Protein AF-A0A7U7GBI8-F1 (afdb_monomer_lite)

Organism: NCBI:txid1400861

InterPro domains:
  IPR022749 N6 adenine-specific DNA methyltransferase, N-terminal domain [PF12161] (7-101)
  IPR029063 S-adenosyl-L-methionine-dependent methyltransferase superfamily [SSF53335] (4-104)
  IPR038333 Type I restriction enzyme EcoKI-like, methylase subunit, N-terminal domain superfamily [G3DSA:1.20.1260.30] (1-114)
  IPR052916 Type I Restriction Enzyme MTase Subunit [PTHR42998] (5-104)

Secondary structure (DSSP, 8-state):
--HHHHHHHHHHHHHHHHTTS-HHHHHHHHHHHHHHHHHHHHHHHHHHHHHHHTT-TTSTT--S-HHHHHHHTT-SHHHHTTTPPP--GGGSHHHHHHHTT--TTSSGGGSSSS--

Radius of gyration: 20.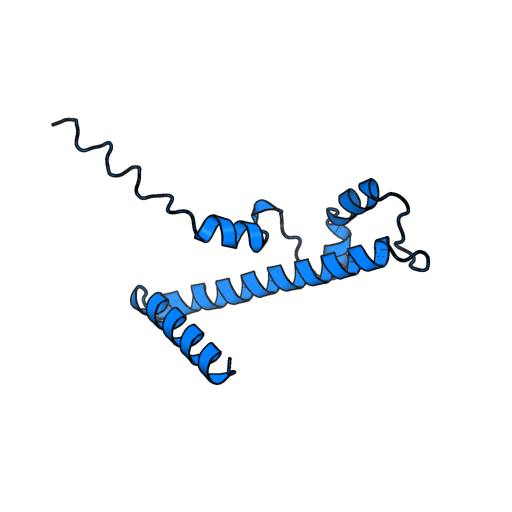99 Å; chains: 1; bounding box: 35×39×69 Å

Sequence (116 aa):
MNLNDYRKTLWATADKLRSNMDAAEYKHLALGLIFLKYISDAFQARRENLTRRFADEDDDYHIHDLAERAIELEERDYYLEANVFWVPESARWETIRNQAKQPTNRRWARSLTTLW

Foldseek 3Di:
DDPVVVVVVVVVVLVVVPVVDDPVVSVVVVVVVVVLVVLLVLLVVLLVVLLVQCCDPPHPNHDDDPVVSVVVSQDCVSQVVVVRDDADPCSHPVNVVVVVPDPPDPPPVPPPPPPD

Structure (mmCIF, N/CA/C/O backbone):
data_AF-A0A7U7GBI8-F1
#
_entry.id   AF-A0A7U7GBI8-F1
#
loop_
_atom_site.group_PDB
_atom_site.id
_atom_site.type_symbol
_atom_site.label_atom_id
_atom_site.label_alt_id
_atom_site.label_comp_id
_atom_site.label_asym_id
_atom_site.label_entity_id
_atom_site.label_seq_id
_atom_site.pdbx_PDB_ins_code
_atom_site.Cartn_x
_atom_site.Cartn_y
_atom_site.Cartn_z
_atom_site.occupancy
_atom_site.B_iso_or_equiv
_atom_site.auth_seq_id
_atom_site.auth_comp_id
_atom_site.auth_asym_id
_atom_site.auth_atom_id
_atom_site.pdbx_PDB_model_num
ATOM 1 N N . MET A 1 1 ? -7.468 -24.144 12.584 1.00 53.12 1 MET A N 1
ATOM 2 C CA . MET A 1 1 ? -7.878 -22.859 13.192 1.00 53.12 1 MET A CA 1
ATOM 3 C C . MET A 1 1 ? -9.203 -22.456 12.554 1.00 53.12 1 MET A C 1
ATOM 5 O O . MET A 1 1 ? -9.225 -22.327 11.337 1.00 53.12 1 MET A O 1
ATOM 9 N N . ASN A 1 2 ? -10.305 -22.365 13.307 1.00 74.94 2 ASN A N 1
ATOM 10 C CA . ASN A 1 2 ? -11.641 -22.111 12.742 1.00 74.94 2 ASN A CA 1
ATOM 11 C C . ASN A 1 2 ? -11.956 -20.604 12.672 1.00 74.94 2 ASN A C 1
ATOM 13 O O . ASN A 1 2 ? -11.487 -19.825 13.499 1.00 74.94 2 ASN A O 1
ATOM 17 N N . LEU A 1 3 ? -12.802 -20.183 11.724 1.00 76.56 3 LEU A N 1
ATOM 18 C CA . LEU A 1 3 ? -13.228 -18.779 11.546 1.00 76.56 3 LEU A CA 1
ATOM 19 C C . LEU A 1 3 ? -13.825 -18.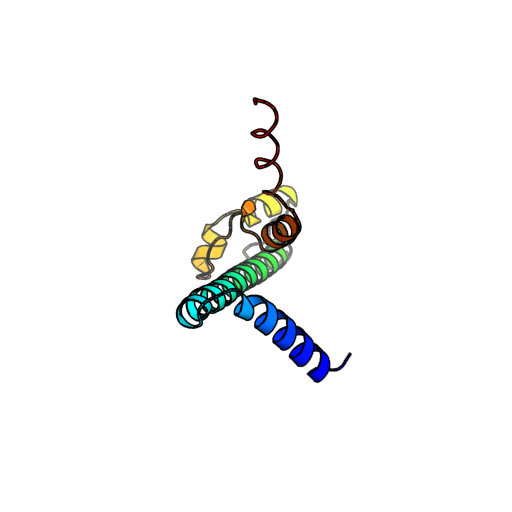165 12.828 1.00 76.56 3 LEU A C 1
ATOM 21 O O . LEU A 1 3 ? -13.639 -16.982 13.122 1.00 76.56 3 LEU A O 1
ATOM 25 N N . ASN A 1 4 ? -14.516 -18.991 13.617 1.00 76.94 4 ASN A N 1
ATOM 26 C CA . ASN A 1 4 ? -15.085 -18.591 14.901 1.00 76.94 4 ASN A CA 1
ATOM 27 C C . ASN A 1 4 ? -14.020 -18.224 15.942 1.00 76.94 4 ASN A C 1
ATOM 29 O O . ASN A 1 4 ? -14.257 -17.321 16.744 1.00 76.94 4 ASN A O 1
ATOM 33 N N . ASP A 1 5 ? -12.852 -18.863 15.909 1.00 75.56 5 ASP A N 1
ATOM 34 C CA . ASP A 1 5 ? -11.763 -18.566 16.840 1.00 75.56 5 ASP A CA 1
ATOM 35 C C . ASP A 1 5 ? -11.114 -17.221 16.489 1.00 75.56 5 ASP A C 1
ATOM 37 O O . ASP A 1 5 ? -10.933 -16.382 17.369 1.00 75.56 5 ASP A O 1
ATOM 41 N N . TYR A 1 6 ? -10.899 -16.943 15.195 1.00 74.12 6 TYR A N 1
ATOM 42 C CA . TYR A 1 6 ? -10.420 -15.635 14.726 1.00 74.12 6 TYR A CA 1
ATOM 43 C C . TYR A 1 6 ? -11.358 -14.493 15.123 1.00 74.12 6 TYR A C 1
ATOM 45 O O . TYR A 1 6 ? -10.901 -13.476 15.646 1.00 74.12 6 TYR A O 1
ATOM 53 N N . ARG A 1 7 ? -12.674 -14.662 14.932 1.00 68.56 7 ARG A N 1
ATOM 54 C CA . ARG A 1 7 ? -13.676 -13.670 15.356 1.00 68.56 7 ARG A CA 1
ATOM 55 C C . ARG A 1 7 ? -13.612 -13.403 16.856 1.00 68.56 7 ARG A C 1
ATOM 57 O O . ARG A 1 7 ? -13.621 -12.242 17.252 1.00 68.56 7 ARG A O 1
ATOM 64 N N . LYS A 1 8 ? -13.525 -14.450 17.683 1.00 81.31 8 LYS A N 1
ATOM 65 C CA . LYS A 1 8 ? -13.439 -14.305 19.144 1.00 81.31 8 LYS A CA 1
ATOM 66 C C . LYS A 1 8 ? -12.167 -13.577 19.569 1.00 81.31 8 LYS A C 1
ATOM 68 O O . LYS A 1 8 ? -12.248 -12.674 20.395 1.00 81.31 8 LYS A O 1
ATOM 73 N N . THR A 1 9 ? -11.014 -13.920 18.995 1.00 76.81 9 THR A N 1
ATOM 74 C CA . THR A 1 9 ? -9.745 -13.247 19.307 1.00 76.81 9 THR A CA 1
ATOM 75 C C . THR A 1 9 ? -9.761 -11.782 18.875 1.00 76.81 9 THR A C 1
ATOM 77 O O . THR A 1 9 ? -9.379 -10.919 19.660 1.00 76.81 9 THR A O 1
ATOM 80 N N . LEU A 1 10 ? -10.246 -11.480 17.665 1.00 73.81 10 LEU A N 1
ATOM 81 C CA . LEU A 1 10 ? -10.368 -10.103 17.178 1.00 73.81 10 LEU A CA 1
ATOM 82 C C . LEU A 1 10 ? -11.322 -9.281 18.051 1.00 73.81 10 LEU A C 1
ATOM 84 O O . LEU A 1 10 ? -10.984 -8.160 18.426 1.00 73.81 10 LEU A O 1
ATOM 88 N N . TRP A 1 11 ? -12.465 -9.857 18.432 1.00 76.12 11 TRP A N 1
ATOM 89 C CA . TRP A 1 11 ? -13.433 -9.208 19.315 1.00 76.12 11 TRP A CA 1
ATOM 90 C C . TRP A 1 11 ? -12.849 -8.941 20.705 1.00 76.12 11 TRP A C 1
ATOM 92 O O . TRP A 1 11 ? -12.952 -7.829 21.208 1.00 76.12 11 TRP A O 1
ATOM 102 N N . ALA A 1 12 ? -12.175 -9.925 21.307 1.00 78.56 12 ALA A N 1
ATOM 103 C CA . ALA A 1 12 ? -11.559 -9.780 22.625 1.00 78.56 12 ALA A CA 1
ATOM 104 C C . ALA A 1 12 ? -10.419 -8.746 22.637 1.00 78.56 12 ALA A C 1
ATOM 106 O O . ALA A 1 12 ? -10.266 -8.001 23.605 1.00 78.56 12 ALA A O 1
ATOM 107 N N . THR A 1 13 ? -9.615 -8.675 21.572 1.00 73.06 13 THR A N 1
ATOM 108 C CA . THR A 1 13 ? -8.572 -7.648 21.439 1.00 73.06 13 THR A CA 1
ATOM 109 C C . THR A 1 13 ? -9.182 -6.260 21.227 1.00 73.06 13 THR A C 1
ATOM 111 O O . THR A 1 13 ? -8.724 -5.301 21.845 1.00 73.06 13 THR A O 1
ATOM 114 N N . ALA A 1 14 ? -10.236 -6.143 20.413 1.00 69.88 14 ALA A N 1
ATOM 115 C CA . ALA A 1 14 ? -10.952 -4.884 20.206 1.00 69.88 14 ALA A CA 1
ATOM 116 C C . ALA A 1 14 ? -11.621 -4.374 21.495 1.00 69.88 14 ALA A C 1
ATOM 118 O O . ALA A 1 14 ? -11.536 -3.184 21.791 1.00 69.88 14 ALA A O 1
ATOM 119 N N . ASP A 1 15 ? -12.217 -5.268 22.288 1.00 70.06 15 ASP A N 1
ATOM 120 C CA . ASP A 1 15 ? -12.860 -4.932 23.564 1.00 70.06 15 ASP A CA 1
ATOM 121 C C . ASP A 1 15 ? -11.842 -4.439 24.609 1.00 70.06 15 ASP A C 1
ATOM 123 O O . ASP A 1 15 ? -12.058 -3.427 25.276 1.00 70.06 15 ASP A O 1
ATOM 127 N N . LYS A 1 16 ? -10.653 -5.060 24.664 1.00 70.50 16 LYS A N 1
ATOM 128 C CA . LYS A 1 16 ? -9.533 -4.581 25.496 1.00 70.50 16 LY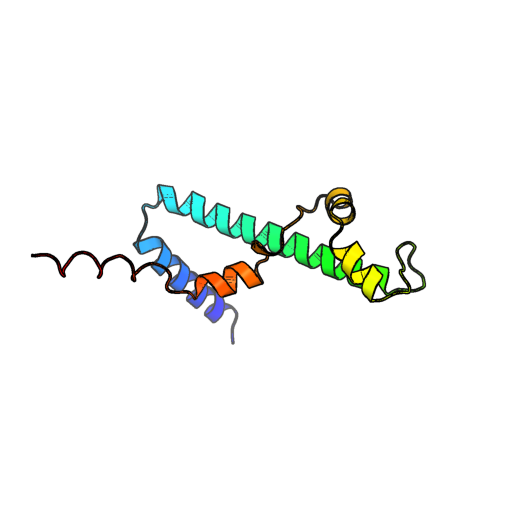S A CA 1
ATOM 129 C C . LYS A 1 16 ? -9.048 -3.183 25.109 1.00 70.50 16 LYS A C 1
ATOM 131 O O . LYS A 1 16 ? -8.702 -2.404 25.991 1.00 70.50 16 LYS A O 1
ATOM 136 N N . LEU A 1 17 ? -9.015 -2.860 23.815 1.00 63.59 17 LEU A N 1
ATOM 137 C CA . LEU A 1 17 ? -8.654 -1.518 23.341 1.00 63.59 17 LEU A CA 1
ATOM 138 C C . LEU A 1 17 ? -9.752 -0.493 23.660 1.00 63.59 17 LEU A C 1
ATOM 140 O O . LEU A 1 17 ? -9.445 0.643 24.014 1.00 63.59 17 LEU A O 1
ATOM 144 N N . ARG A 1 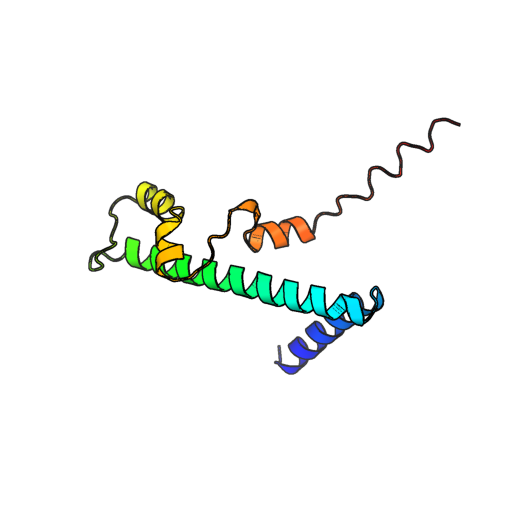18 ? -11.024 -0.905 23.589 1.00 63.06 18 ARG A N 1
ATOM 145 C CA . ARG A 1 18 ? -12.189 -0.067 23.902 1.00 63.06 18 ARG A CA 1
ATOM 146 C C . ARG A 1 18 ? -12.271 0.303 25.381 1.00 63.06 18 ARG A C 1
ATOM 148 O O . ARG A 1 18 ? -12.652 1.422 25.692 1.00 63.06 18 ARG A O 1
ATOM 155 N N . SER A 1 19 ? -11.902 -0.602 26.289 1.00 62.19 19 SER A N 1
ATOM 156 C CA . SER A 1 19 ? -12.028 -0.380 27.739 1.00 62.19 19 SER A CA 1
ATOM 157 C C . SER A 1 19 ? -11.227 0.819 28.277 1.00 62.19 19 SER A C 1
ATOM 159 O O . SER A 1 19 ? -11.488 1.241 29.400 1.00 62.19 19 SER A O 1
ATOM 161 N N . ASN A 1 20 ? -10.277 1.364 27.510 1.00 58.78 20 ASN A N 1
ATOM 162 C CA . ASN A 1 20 ? -9.493 2.546 27.888 1.00 58.78 20 ASN A CA 1
ATOM 163 C C . ASN A 1 20 ? -9.999 3.863 27.261 1.00 58.78 20 ASN A C 1
ATOM 165 O O . ASN A 1 20 ? -9.345 4.886 27.444 1.00 58.78 20 ASN A O 1
ATOM 169 N N . MET A 1 21 ? -11.115 3.865 26.518 1.00 62.25 21 MET A N 1
ATOM 170 C CA . MET A 1 21 ? -11.601 5.044 25.788 1.00 62.25 21 MET A CA 1
ATOM 171 C C . MET A 1 21 ? -13.116 5.220 25.853 1.00 62.25 21 MET A C 1
ATOM 173 O O . MET A 1 21 ? -13.873 4.248 25.859 1.00 62.25 21 MET A O 1
ATOM 177 N N . ASP A 1 22 ? -13.562 6.478 25.828 1.00 69.81 22 ASP A N 1
ATOM 178 C CA . ASP A 1 22 ? -14.982 6.792 25.705 1.00 69.81 22 ASP A CA 1
ATOM 179 C C . ASP A 1 22 ? -15.536 6.307 24.351 1.00 69.81 22 ASP A C 1
ATOM 181 O O . ASP A 1 22 ? -14.870 6.349 23.308 1.00 69.81 22 ASP A O 1
ATOM 185 N N . ALA A 1 23 ? -16.781 5.828 24.348 1.00 64.19 23 ALA A N 1
ATOM 186 C CA . ALA A 1 23 ? -17.411 5.238 23.168 1.00 64.19 23 ALA A CA 1
ATOM 187 C C . ALA A 1 23 ? -17.512 6.235 21.997 1.00 64.19 23 ALA A C 1
ATOM 189 O O . ALA A 1 23 ? -17.472 5.824 20.832 1.00 64.19 23 ALA A O 1
ATOM 190 N N . ALA A 1 24 ? -17.602 7.536 22.297 1.00 67.94 24 ALA A N 1
ATOM 191 C CA . ALA A 1 24 ? -17.627 8.602 21.303 1.00 67.94 24 ALA A CA 1
ATOM 192 C C . ALA A 1 24 ? -16.277 8.796 20.587 1.00 67.94 24 ALA A C 1
ATOM 194 O O . ALA A 1 24 ? -16.271 9.176 19.416 1.00 67.94 24 ALA A O 1
ATOM 195 N N . GLU A 1 25 ? -15.152 8.483 21.233 1.00 68.75 25 GLU A N 1
ATOM 196 C CA . GLU A 1 25 ? -13.810 8.577 20.643 1.00 68.75 25 GLU A CA 1
ATOM 197 C C . GLU A 1 25 ? -13.417 7.295 19.892 1.00 68.75 25 GLU A C 1
ATOM 199 O O . GLU A 1 25 ? -12.724 7.344 18.871 1.00 68.75 25 GLU A O 1
ATOM 204 N N . TYR A 1 26 ? -13.926 6.137 20.332 1.00 70.56 26 TYR A N 1
ATOM 205 C CA . TYR A 1 26 ? -13.635 4.837 19.718 1.00 70.56 26 TYR A CA 1
ATOM 206 C C . TYR A 1 26 ? -14.019 4.774 18.232 1.00 70.56 26 TYR A C 1
ATOM 208 O O . TYR A 1 26 ? -13.283 4.195 17.432 1.00 70.56 26 TYR A O 1
ATOM 216 N N . LYS A 1 27 ? -15.131 5.409 17.829 1.00 75.75 27 LYS A N 1
ATOM 217 C CA . LYS A 1 27 ? -15.570 5.424 16.420 1.00 75.75 27 LYS A CA 1
ATOM 218 C C . LYS A 1 27 ? -14.545 6.087 15.495 1.00 75.75 27 LYS A C 1
ATOM 220 O O . LYS A 1 27 ? -14.355 5.622 14.376 1.00 75.75 27 LYS A O 1
ATOM 225 N N . HIS A 1 28 ? -13.871 7.140 15.961 1.00 78.12 28 HIS A N 1
ATOM 226 C CA . HIS A 1 28 ? -12.893 7.877 15.164 1.00 78.12 28 HIS A CA 1
ATOM 227 C C . HIS A 1 28 ? -11.608 7.069 14.993 1.00 78.12 28 HIS A C 1
ATOM 229 O O . HIS A 1 28 ? -11.085 6.990 13.883 1.00 78.12 28 HIS A O 1
ATOM 235 N N . LEU A 1 29 ? -11.150 6.392 16.050 1.00 78.31 29 LEU A N 1
ATOM 236 C CA . LEU A 1 29 ? -10.007 5.484 15.950 1.00 78.31 29 LEU A CA 1
ATOM 237 C C . LEU A 1 29 ? -10.311 4.245 15.114 1.00 78.31 29 LEU A C 1
ATOM 239 O O . LEU A 1 29 ? -9.507 3.882 14.264 1.00 78.31 29 LEU A O 1
ATOM 243 N N . ALA A 1 30 ? -11.456 3.596 15.329 1.00 79.31 30 ALA A N 1
ATOM 244 C CA . ALA A 1 30 ? -11.830 2.406 14.574 1.00 79.31 30 ALA A CA 1
ATOM 245 C C . ALA A 1 30 ? -11.961 2.723 13.077 1.00 79.31 30 ALA A C 1
ATOM 247 O O . ALA A 1 30 ? -11.386 2.017 12.249 1.00 79.31 30 ALA A O 1
ATOM 248 N N . LEU A 1 31 ? -12.644 3.821 12.732 1.00 82.62 31 LEU A N 1
ATOM 249 C CA . LEU A 1 31 ? -12.756 4.279 11.348 1.00 82.62 31 LEU A CA 1
ATOM 250 C C . LEU A 1 31 ? -11.388 4.670 10.773 1.00 82.62 31 LEU A C 1
ATOM 252 O O . LEU A 1 31 ? -11.075 4.285 9.651 1.00 82.62 31 LEU A O 1
ATOM 256 N N . GLY A 1 32 ? -10.553 5.364 11.552 1.00 83.88 32 GLY A N 1
ATOM 257 C CA . GLY A 1 32 ? -9.194 5.729 11.154 1.00 83.88 32 GLY A CA 1
ATOM 258 C C . GLY A 1 32 ? -8.303 4.515 10.881 1.00 83.88 32 GLY A C 1
ATOM 259 O O . GLY A 1 32 ? -7.586 4.494 9.886 1.00 83.88 32 GLY A O 1
ATOM 260 N N . LEU A 1 33 ? -8.385 3.469 11.707 1.00 83.31 33 LEU A N 1
ATOM 261 C CA . LEU A 1 33 ? -7.624 2.230 11.522 1.00 83.31 33 LEU A CA 1
ATOM 262 C C . LEU A 1 33 ? -8.104 1.426 10.310 1.00 83.31 33 LEU A C 1
ATOM 264 O O . LEU A 1 33 ? -7.275 0.901 9.569 1.00 83.31 33 LEU A O 1
ATOM 268 N N . ILE A 1 34 ? -9.419 1.345 10.081 1.00 85.31 34 ILE A N 1
ATOM 269 C CA . ILE A 1 34 ? -9.978 0.701 8.881 1.00 85.31 34 ILE A CA 1
ATOM 270 C C . ILE A 1 34 ? -9.533 1.457 7.629 1.00 85.31 34 ILE A C 1
ATOM 272 O O . ILE A 1 34 ? -9.072 0.841 6.672 1.00 85.31 34 ILE A O 1
ATOM 276 N N . PHE A 1 35 ? -9.620 2.786 7.654 1.00 87.38 35 PHE A N 1
ATOM 277 C CA . PHE A 1 35 ? -9.185 3.639 6.555 1.00 87.38 35 PHE A CA 1
ATOM 278 C C . PHE A 1 35 ? -7.684 3.492 6.269 1.00 87.38 35 PHE A C 1
ATOM 280 O O . PHE A 1 35 ? -7.288 3.297 5.122 1.00 87.38 35 PHE A O 1
ATOM 287 N N . LEU A 1 36 ? -6.846 3.495 7.310 1.00 84.88 36 LEU A N 1
ATOM 288 C CA . LEU A 1 36 ? -5.404 3.289 7.181 1.00 84.88 36 LEU A CA 1
ATOM 289 C C . LEU A 1 36 ? -5.069 1.907 6.605 1.00 84.88 36 LEU A C 1
ATOM 291 O O . LEU A 1 36 ? -4.195 1.792 5.742 1.00 84.88 36 LEU A O 1
ATOM 295 N N . LYS A 1 37 ? -5.770 0.859 7.057 1.00 86.38 37 LYS A N 1
ATOM 296 C CA . LYS A 1 37 ? -5.612 -0.493 6.510 1.00 86.38 37 LYS A CA 1
ATOM 297 C C . LYS A 1 37 ? -6.013 -0.536 5.039 1.00 86.38 37 LYS A C 1
ATOM 299 O O . LYS A 1 37 ? -5.270 -1.093 4.242 1.00 86.38 37 LYS A O 1
ATOM 304 N N . TYR A 1 38 ? -7.131 0.091 4.684 1.00 90.19 38 TYR A N 1
ATOM 305 C CA . TYR A 1 38 ? -7.603 0.166 3.305 1.00 90.19 38 TYR A CA 1
ATOM 306 C C . TYR A 1 38 ? -6.585 0.846 2.382 1.00 90.19 38 TYR A C 1
ATOM 308 O O . TYR A 1 38 ? -6.237 0.281 1.349 1.00 90.19 38 TYR A O 1
ATOM 316 N N . ILE A 1 39 ? -6.055 2.013 2.771 1.00 90.38 39 ILE A N 1
ATOM 317 C CA . ILE A 1 39 ? -5.013 2.704 1.993 1.00 90.38 39 ILE A CA 1
ATOM 318 C C . ILE A 1 39 ? -3.777 1.817 1.833 1.00 90.38 39 ILE A C 1
ATOM 320 O O . ILE A 1 39 ? -3.240 1.702 0.734 1.00 90.38 39 ILE A O 1
ATOM 324 N N . SER A 1 40 ? -3.343 1.174 2.920 1.00 88.94 40 SER A N 1
ATOM 325 C CA . SER A 1 40 ? -2.171 0.296 2.895 1.00 88.94 40 SER A CA 1
ATOM 326 C C . SER A 1 40 ? -2.360 -0.882 1.935 1.00 88.94 40 SER A C 1
ATOM 328 O O . SER A 1 40 ? -1.448 -1.208 1.181 1.00 88.94 40 SER A O 1
ATOM 330 N N . ASP A 1 41 ? -3.548 -1.486 1.932 1.00 91.12 41 ASP A N 1
ATOM 331 C CA . ASP A 1 41 ? -3.871 -2.629 1.075 1.00 91.12 41 ASP A CA 1
ATOM 332 C C . ASP A 1 41 ? -3.987 -2.232 -0.393 1.00 91.12 41 ASP A C 1
ATOM 334 O O . ASP A 1 41 ? -3.442 -2.916 -1.255 1.00 91.12 41 ASP A O 1
ATOM 338 N N . ALA A 1 42 ? -4.657 -1.113 -0.681 1.00 94.81 42 ALA A N 1
ATOM 339 C CA . ALA A 1 42 ? -4.775 -0.590 -2.038 1.00 94.81 42 ALA A CA 1
ATOM 340 C C . ALA A 1 42 ? -3.396 -0.251 -2.624 1.00 94.81 42 ALA A C 1
ATOM 342 O O . ALA A 1 42 ? -3.100 -0.607 -3.765 1.00 94.81 42 ALA A O 1
ATOM 343 N N . PHE A 1 43 ? -2.529 0.377 -1.822 1.00 94.25 43 PHE A N 1
ATOM 344 C CA . PHE A 1 43 ? -1.149 0.664 -2.201 1.00 94.25 43 PHE A CA 1
ATOM 345 C C . PHE A 1 43 ? -0.354 -0.614 -2.489 1.00 94.25 43 PHE A C 1
ATOM 347 O O . PHE A 1 43 ? 0.279 -0.719 -3.539 1.00 94.25 43 PHE A O 1
ATOM 354 N N . GLN A 1 44 ? -0.415 -1.604 -1.593 1.00 93.38 44 GLN A N 1
ATOM 355 C CA . GLN A 1 44 ? 0.299 -2.867 -1.768 1.00 93.38 44 GLN A CA 1
ATOM 356 C C . GLN A 1 44 ? -0.178 -3.622 -3.016 1.00 93.38 44 GLN A C 1
ATOM 358 O O . GLN A 1 44 ? 0.649 -4.039 -3.823 1.00 93.38 44 GLN A O 1
ATOM 363 N N . ALA A 1 45 ? -1.493 -3.733 -3.218 1.00 95.31 45 ALA A N 1
ATOM 364 C CA . ALA A 1 45 ? -2.065 -4.390 -4.390 1.00 95.31 45 ALA A CA 1
ATOM 365 C C . ALA A 1 45 ? -1.637 -3.704 -5.697 1.00 95.31 45 ALA A C 1
ATOM 367 O O . ALA A 1 45 ? -1.310 -4.373 -6.680 1.00 95.31 45 ALA A O 1
ATOM 368 N N . ARG A 1 46 ? -1.584 -2.364 -5.712 1.00 96.06 46 ARG A N 1
ATOM 369 C CA . ARG A 1 46 ? -1.087 -1.614 -6.871 1.00 96.06 46 ARG A CA 1
ATOM 370 C C . ARG A 1 46 ? 0.402 -1.847 -7.106 1.00 96.06 46 ARG A C 1
ATOM 372 O O . ARG A 1 46 ? 0.792 -2.074 -8.247 1.00 96.06 46 ARG A O 1
ATOM 379 N N . ARG A 1 47 ? 1.220 -1.850 -6.052 1.00 94.69 47 ARG A N 1
ATOM 380 C CA . ARG A 1 47 ? 2.664 -2.113 -6.147 1.00 94.69 47 ARG A CA 1
ATOM 381 C C . ARG A 1 47 ? 2.956 -3.520 -6.673 1.00 94.69 47 ARG A C 1
ATOM 383 O O . ARG A 1 47 ? 3.817 -3.681 -7.531 1.00 94.69 47 ARG A O 1
ATOM 390 N N . GLU A 1 48 ? 2.225 -4.530 -6.203 1.00 95.69 48 GLU A N 1
ATOM 391 C CA . GLU A 1 48 ? 2.309 -5.910 -6.706 1.00 95.69 48 GLU A CA 1
ATOM 392 C C . GLU A 1 48 ? 1.906 -6.001 -8.184 1.00 95.69 48 GLU A C 1
ATOM 394 O O . GLU A 1 48 ? 2.590 -6.651 -8.976 1.00 95.69 48 GLU A O 1
ATOM 399 N N . ASN A 1 49 ? 0.839 -5.299 -8.580 1.00 96.38 49 ASN A N 1
ATOM 400 C CA . ASN A 1 49 ? 0.429 -5.208 -9.978 1.00 96.38 49 ASN A CA 1
ATOM 401 C C . ASN A 1 49 ? 1.525 -4.582 -10.853 1.00 96.38 49 ASN A C 1
ATOM 403 O O . ASN A 1 49 ? 1.902 -5.195 -11.846 1.00 96.38 49 ASN A O 1
ATOM 407 N N . LEU A 1 50 ? 2.071 -3.425 -10.467 1.00 95.81 50 LEU A N 1
ATOM 408 C CA . LEU A 1 50 ? 3.160 -2.761 -11.195 1.00 95.81 50 LEU A CA 1
ATOM 409 C C . LEU A 1 50 ? 4.404 -3.647 -11.278 1.00 95.81 50 LEU A C 1
ATOM 411 O O . LEU A 1 50 ? 4.975 -3.795 -12.348 1.00 95.81 50 LEU A O 1
ATOM 415 N N . THR A 1 51 ? 4.760 -4.326 -10.185 1.00 95.31 51 THR A N 1
ATOM 416 C CA . THR A 1 51 ? 5.901 -5.255 -10.152 1.00 95.31 51 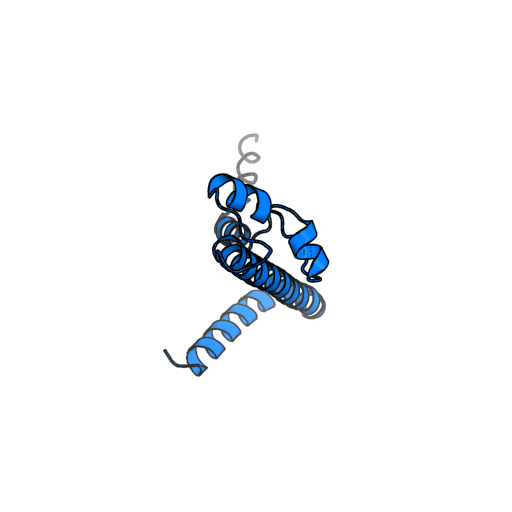THR A CA 1
ATOM 417 C C . THR A 1 51 ? 5.734 -6.377 -11.176 1.00 95.31 51 THR A C 1
ATOM 419 O O . THR A 1 51 ? 6.698 -6.748 -11.842 1.00 95.31 51 THR A O 1
ATOM 422 N N . ARG A 1 52 ? 4.513 -6.913 -11.319 1.00 95.81 52 ARG A N 1
ATOM 423 C CA . ARG A 1 52 ? 4.205 -7.925 -12.335 1.00 95.81 52 ARG A CA 1
ATOM 424 C C . ARG A 1 52 ? 4.318 -7.348 -13.746 1.00 95.81 52 ARG A C 1
ATOM 426 O O . ARG A 1 52 ? 4.948 -7.979 -14.578 1.00 95.81 52 ARG A O 1
ATOM 433 N N . ARG A 1 53 ? 3.726 -6.177 -13.999 1.00 95.50 53 ARG A N 1
ATOM 434 C CA . ARG A 1 53 ? 3.711 -5.536 -15.326 1.00 95.50 53 ARG A CA 1
ATOM 435 C C . ARG A 1 53 ? 5.108 -5.143 -15.797 1.00 95.50 53 ARG A C 1
ATOM 437 O O . ARG A 1 53 ? 5.476 -5.443 -16.917 1.00 95.50 53 ARG A O 1
ATOM 444 N N . PHE A 1 54 ? 5.919 -4.572 -14.912 1.00 95.88 54 PHE A N 1
ATOM 445 C CA . PHE A 1 54 ? 7.301 -4.197 -15.217 1.00 95.88 54 PHE A CA 1
ATOM 446 C C . PHE A 1 54 ? 8.210 -5.394 -15.526 1.00 95.88 54 PHE A C 1
ATOM 448 O O . PHE A 1 54 ? 9.300 -5.212 -16.062 1.00 95.88 54 PHE A O 1
ATOM 455 N N . ALA A 1 55 ? 7.808 -6.604 -15.126 1.00 94.06 55 ALA A N 1
ATOM 456 C CA . ALA A 1 55 ? 8.551 -7.836 -15.356 1.00 94.06 55 ALA A CA 1
ATOM 457 C C . ALA A 1 55 ? 8.047 -8.657 -16.551 1.00 94.06 55 ALA A C 1
ATOM 459 O O . ALA A 1 55 ? 8.677 -9.662 -16.879 1.00 94.06 55 ALA A O 1
ATOM 460 N N . ASP A 1 56 ? 6.918 -8.268 -17.137 1.00 94.88 56 ASP A N 1
ATOM 461 C CA . ASP A 1 56 ? 6.223 -8.985 -18.198 1.00 94.88 56 ASP A CA 1
ATOM 462 C C . ASP A 1 56 ? 6.656 -8.409 -19.549 1.00 94.88 56 ASP A C 1
ATOM 464 O O . ASP A 1 56 ? 6.282 -7.288 -19.869 1.00 94.88 56 ASP A O 1
ATOM 468 N N . GLU A 1 57 ? 7.456 -9.153 -20.324 1.00 93.88 57 GLU A N 1
ATOM 469 C CA . GLU A 1 57 ? 8.049 -8.674 -21.589 1.00 93.88 57 GLU A CA 1
ATOM 470 C C . GLU A 1 57 ? 7.006 -8.267 -22.643 1.00 93.88 57 GLU A C 1
ATOM 472 O O . GLU A 1 57 ? 7.326 -7.507 -23.556 1.00 93.88 57 GLU A O 1
ATOM 477 N N . ASP A 1 58 ? 5.768 -8.747 -22.495 1.00 94.50 58 ASP A N 1
ATOM 478 C CA . ASP A 1 58 ? 4.649 -8.469 -23.392 1.00 94.50 58 ASP A CA 1
ATOM 479 C C . ASP A 1 58 ? 3.758 -7.292 -22.916 1.00 94.50 58 ASP A C 1
ATOM 481 O O . ASP A 1 58 ? 2.793 -6.945 -23.600 1.00 94.50 58 ASP A O 1
ATOM 485 N N . ASP A 1 59 ? 4.028 -6.680 -21.751 1.00 95.38 59 ASP A N 1
ATOM 486 C CA . ASP A 1 59 ? 3.270 -5.526 -21.231 1.00 95.38 59 ASP A CA 1
ATOM 487 C C . ASP A 1 59 ? 3.909 -4.196 -21.669 1.00 95.38 59 ASP A C 1
ATOM 489 O O . ASP A 1 59 ? 5.128 -4.032 -21.665 1.00 95.38 59 ASP A O 1
ATOM 493 N N . ASP A 1 60 ? 3.079 -3.197 -21.979 1.00 92.56 60 ASP A N 1
ATOM 494 C CA . ASP A 1 60 ? 3.525 -1.856 -22.390 1.00 92.56 60 ASP A CA 1
ATOM 495 C C . ASP A 1 60 ? 4.424 -1.160 -21.352 1.00 92.56 60 ASP A C 1
ATOM 497 O O . ASP A 1 60 ? 5.186 -0.257 -21.694 1.00 92.56 60 ASP A O 1
ATOM 501 N N . TYR A 1 61 ? 4.326 -1.556 -20.079 1.00 90.75 61 TYR A N 1
ATOM 502 C CA . TYR A 1 61 ? 5.131 -1.008 -18.987 1.00 90.75 61 TYR A CA 1
ATOM 503 C C . TYR A 1 61 ? 6.378 -1.851 -18.673 1.00 90.75 61 TYR A C 1
ATOM 505 O O . TYR A 1 61 ? 6.990 -1.655 -17.623 1.00 90.75 61 TYR A O 1
ATOM 513 N N . HIS A 1 62 ? 6.751 -2.813 -19.521 1.00 94.44 62 HIS A N 1
ATOM 514 C CA . HIS A 1 62 ? 7.934 -3.643 -19.299 1.00 94.44 62 HIS A CA 1
ATOM 515 C C . HIS A 1 62 ? 9.213 -2.812 -19.167 1.00 94.44 62 HIS A C 1
ATOM 517 O O . HIS A 1 62 ? 9.498 -1.936 -19.983 1.00 94.44 62 HIS A O 1
ATOM 523 N N . ILE A 1 63 ? 10.033 -3.143 -18.169 1.00 93.50 63 ILE A N 1
ATOM 524 C CA . ILE A 1 63 ? 11.334 -2.510 -17.938 1.00 93.50 63 ILE A CA 1
ATOM 525 C C . ILE A 1 63 ? 12.384 -3.615 -17.893 1.00 93.50 63 ILE A C 1
ATOM 527 O O . ILE A 1 63 ? 12.269 -4.554 -17.108 1.00 93.50 63 ILE A O 1
ATOM 531 N N . HIS A 1 64 ? 13.440 -3.529 -18.700 1.00 91.12 64 HIS A N 1
ATOM 532 C CA . HIS A 1 64 ? 14.461 -4.583 -18.741 1.00 91.12 64 HIS A CA 1
ATOM 533 C C . HIS A 1 64 ? 15.366 -4.600 -17.502 1.00 91.12 64 HIS A C 1
ATOM 535 O O . HIS A 1 64 ? 15.718 -5.681 -17.025 1.00 91.12 64 HIS A O 1
ATOM 541 N N . ASP A 1 65 ? 15.744 -3.434 -16.975 1.00 94.75 65 ASP A N 1
ATOM 542 C CA . ASP A 1 65 ? 16.680 -3.342 -15.856 1.00 94.75 65 ASP A CA 1
ATOM 543 C C . ASP A 1 65 ? 15.990 -3.470 -14.488 1.00 94.75 65 ASP A C 1
ATOM 545 O O . ASP A 1 65 ? 15.005 -2.801 -14.184 1.00 94.75 65 ASP A O 1
ATOM 549 N N . LEU A 1 66 ? 16.544 -4.316 -13.617 1.00 91.56 66 LEU A N 1
ATOM 550 C CA . LEU A 1 66 ? 16.002 -4.546 -12.277 1.00 91.56 66 LEU A CA 1
ATOM 551 C C . LEU A 1 66 ? 16.172 -3.333 -11.355 1.00 91.56 66 LEU A C 1
ATOM 553 O O . LEU A 1 66 ? 15.335 -3.137 -10.470 1.00 91.56 66 LEU A O 1
ATOM 557 N N . ALA A 1 67 ? 17.240 -2.544 -11.520 1.00 93.06 67 ALA A N 1
ATOM 558 C CA . ALA A 1 67 ? 17.443 -1.351 -10.702 1.00 93.06 67 ALA A CA 1
ATOM 559 C C . ALA A 1 67 ? 16.465 -0.240 -11.108 1.00 93.06 67 ALA A C 1
ATOM 561 O O . ALA A 1 67 ? 15.844 0.368 -10.237 1.00 93.06 67 ALA A O 1
ATOM 562 N N . GLU A 1 68 ? 16.252 -0.051 -12.410 1.00 93.56 68 GLU A N 1
ATOM 563 C CA . GLU A 1 68 ? 15.238 0.858 -12.950 1.00 93.56 68 GLU A CA 1
ATOM 564 C C . GLU A 1 68 ? 13.822 0.491 -12.481 1.00 93.56 68 GLU A C 1
ATOM 566 O O . GLU A 1 68 ? 13.117 1.353 -11.962 1.00 93.56 68 GLU A O 1
ATOM 571 N N . ARG A 1 69 ? 13.436 -0.797 -12.498 1.00 92.75 69 ARG A N 1
ATOM 572 C CA . ARG A 1 69 ? 12.144 -1.248 -11.932 1.00 92.75 69 ARG A CA 1
ATOM 573 C C . ARG A 1 69 ? 11.933 -0.786 -10.492 1.00 92.75 69 ARG A C 1
ATOM 575 O O . ARG A 1 69 ? 10.822 -0.424 -10.115 1.00 92.75 69 ARG A O 1
ATOM 582 N N . ALA A 1 70 ? 12.974 -0.848 -9.662 1.00 91.50 70 ALA A N 1
ATOM 583 C CA . ALA A 1 70 ? 12.875 -0.453 -8.261 1.00 91.50 70 ALA A CA 1
ATOM 584 C C . ALA A 1 70 ? 12.678 1.061 -8.096 1.00 91.50 70 ALA A C 1
ATOM 586 O O . ALA A 1 70 ? 11.990 1.470 -7.164 1.00 91.50 70 ALA A O 1
ATOM 587 N N . ILE A 1 71 ? 13.254 1.865 -8.993 1.00 93.75 71 ILE A N 1
ATOM 588 C CA . ILE A 1 71 ? 13.081 3.322 -9.032 1.00 93.75 71 ILE A CA 1
ATOM 589 C C . ILE A 1 71 ? 11.663 3.659 -9.504 1.00 93.75 71 ILE A C 1
ATOM 591 O O . ILE A 1 71 ? 10.946 4.374 -8.812 1.00 93.75 71 ILE A O 1
ATOM 595 N N . GLU A 1 72 ? 11.218 3.056 -10.607 1.00 93.56 72 GLU A N 1
ATOM 596 C CA . GLU A 1 72 ? 9.887 3.273 -11.190 1.00 93.56 72 GLU A CA 1
ATOM 597 C C . GLU A 1 72 ? 8.752 2.829 -10.248 1.00 93.56 72 GLU A C 1
ATOM 599 O O . GLU A 1 72 ? 7.690 3.445 -10.196 1.00 93.56 72 GLU A O 1
ATOM 604 N N . LEU A 1 73 ? 8.969 1.806 -9.410 1.00 94.06 73 LEU A N 1
ATOM 605 C CA . LEU A 1 73 ? 8.006 1.419 -8.366 1.00 94.06 73 LEU A CA 1
ATOM 606 C C . LEU A 1 73 ? 7.794 2.501 -7.297 1.00 94.06 73 LEU A C 1
ATOM 608 O O . LEU A 1 73 ? 6.801 2.434 -6.560 1.00 94.06 73 LEU A O 1
ATOM 612 N N . GLU A 1 74 ? 8.715 3.456 -7.181 1.00 93.88 74 GLU A N 1
ATOM 613 C CA . GLU A 1 74 ? 8.641 4.577 -6.249 1.00 93.88 74 GLU A CA 1
ATOM 614 C C . GLU A 1 74 ? 8.103 5.868 -6.899 1.00 93.88 74 GLU A C 1
ATOM 616 O O . GLU A 1 74 ? 7.931 6.881 -6.211 1.00 93.88 74 GLU A O 1
ATOM 621 N N . GLU A 1 75 ? 7.749 5.817 -8.188 1.00 94.81 75 GLU A N 1
ATOM 622 C CA . GLU A 1 75 ? 7.103 6.919 -8.894 1.00 94.81 75 GLU A CA 1
ATOM 623 C C . GLU A 1 75 ? 5.617 7.025 -8.544 1.00 94.81 75 GLU A C 1
ATOM 625 O O . GLU A 1 75 ? 4.851 6.058 -8.574 1.00 94.81 75 GLU A O 1
ATOM 630 N N . ARG A 1 76 ? 5.184 8.239 -8.194 1.00 94.06 76 ARG A N 1
ATOM 631 C CA . ARG A 1 76 ? 3.846 8.481 -7.623 1.00 94.06 76 ARG A CA 1
ATOM 632 C C . ARG A 1 76 ? 2.738 8.417 -8.663 1.00 94.06 76 ARG A C 1
ATOM 634 O O . ARG A 1 76 ? 1.608 8.055 -8.325 1.00 94.06 76 ARG A O 1
ATOM 641 N N . ASP A 1 77 ? 3.054 8.759 -9.904 1.00 94.38 77 ASP A N 1
ATOM 642 C CA . ASP A 1 77 ? 2.069 8.914 -10.972 1.00 94.38 77 ASP A CA 1
ATOM 643 C C . ASP A 1 77 ? 1.388 7.583 -11.311 1.00 94.38 77 ASP A C 1
ATOM 645 O O . ASP A 1 77 ? 0.166 7.555 -11.467 1.00 94.38 77 ASP A O 1
ATOM 649 N N . TYR A 1 78 ? 2.110 6.456 -11.241 1.00 93.50 78 TYR A N 1
ATOM 650 C CA . TYR A 1 78 ? 1.533 5.114 -11.407 1.00 93.50 78 TYR A CA 1
ATOM 651 C C . TYR A 1 78 ? 0.467 4.758 -10.362 1.00 93.50 78 TYR A C 1
ATOM 653 O O . TYR A 1 78 ? -0.366 3.873 -10.583 1.00 93.50 78 TYR A O 1
ATOM 661 N N . TYR A 1 79 ? 0.476 5.404 -9.199 1.00 94.56 79 TYR A N 1
ATOM 662 C CA . TYR A 1 79 ? -0.529 5.190 -8.159 1.00 94.56 79 TYR A CA 1
ATOM 663 C C . TYR A 1 79 ? -1.689 6.164 -8.338 1.00 94.56 79 TYR A C 1
ATOM 665 O O . TYR A 1 79 ? -2.850 5.756 -8.256 1.00 94.56 79 TYR A O 1
ATOM 673 N N . LEU A 1 80 ? -1.384 7.422 -8.667 1.00 93.62 80 LEU A N 1
ATOM 674 C CA . LEU A 1 80 ? -2.386 8.451 -8.933 1.00 93.62 80 LEU A CA 1
ATOM 675 C C . LEU A 1 80 ? -3.274 8.099 -10.132 1.00 93.62 80 LEU A C 1
ATOM 677 O O . LEU A 1 80 ? -4.491 8.235 -10.021 1.00 93.62 80 LEU A O 1
ATOM 681 N N . GLU A 1 81 ? -2.715 7.570 -11.227 1.00 93.94 81 GLU A N 1
ATOM 682 C CA . GLU A 1 81 ? -3.496 7.147 -12.406 1.00 93.94 81 GLU A CA 1
ATOM 683 C C . GLU A 1 81 ? -4.524 6.049 -12.077 1.00 93.94 81 GLU A C 1
ATOM 685 O O . GLU A 1 81 ? -5.576 5.955 -12.707 1.00 93.94 81 GLU A O 1
ATOM 690 N N . ALA A 1 82 ? -4.250 5.246 -11.045 1.00 93.31 82 ALA A N 1
ATOM 691 C CA . ALA A 1 82 ? -5.127 4.185 -10.564 1.00 93.31 82 ALA A CA 1
ATOM 692 C C . ALA A 1 82 ? -6.042 4.632 -9.407 1.00 93.31 82 ALA A C 1
ATOM 694 O O . ALA A 1 82 ? -6.729 3.797 -8.818 1.00 93.31 82 ALA A O 1
ATOM 695 N N . ASN A 1 83 ? -6.066 5.927 -9.066 1.00 93.62 83 ASN A N 1
ATOM 696 C CA . ASN A 1 83 ? -6.754 6.480 -7.891 1.00 93.62 83 ASN A CA 1
ATOM 697 C C . ASN A 1 83 ? -6.326 5.821 -6.565 1.00 93.62 83 ASN A C 1
ATOM 699 O O . ASN A 1 83 ? -7.115 5.692 -5.625 1.00 93.62 83 ASN A O 1
ATOM 703 N N . VAL A 1 84 ? -5.065 5.399 -6.484 1.00 95.00 84 VAL A N 1
ATOM 704 C CA . VAL A 1 84 ? -4.460 4.820 -5.286 1.00 95.00 84 VAL A CA 1
ATOM 705 C C . VAL A 1 84 ? -3.625 5.888 -4.594 1.00 95.00 84 VAL A C 1
ATOM 707 O O . VAL A 1 84 ? -2.768 6.530 -5.198 1.00 95.00 84 VAL A O 1
ATOM 710 N N . PHE A 1 85 ? -3.861 6.080 -3.297 1.00 91.69 85 PHE A N 1
ATOM 711 C CA . PHE A 1 85 ? -3.049 6.994 -2.501 1.00 91.69 85 PHE A CA 1
ATOM 712 C C . PHE A 1 85 ? -1.604 6.495 -2.423 1.00 91.69 85 PHE A C 1
ATOM 714 O O . PHE A 1 85 ? -1.350 5.351 -2.045 1.00 91.69 85 PHE A O 1
ATOM 721 N N . TRP A 1 86 ? -0.656 7.378 -2.733 1.00 92.56 86 TRP A N 1
ATOM 722 C CA . TRP A 1 86 ? 0.761 7.117 -2.518 1.00 92.56 86 TRP A CA 1
ATOM 723 C C . TRP A 1 86 ? 1.069 7.024 -1.018 1.00 92.56 86 TRP A C 1
ATOM 725 O O . TRP A 1 86 ? 0.731 7.930 -0.249 1.00 92.56 86 TRP A O 1
ATOM 735 N N . VAL A 1 87 ? 1.740 5.946 -0.604 1.00 90.12 87 VAL A N 1
ATOM 736 C CA . VAL A 1 87 ? 2.130 5.717 0.792 1.00 90.12 87 VAL A CA 1
ATOM 737 C C . VAL A 1 87 ? 3.654 5.817 0.916 1.00 90.12 87 VAL A C 1
ATOM 739 O O . VAL A 1 87 ? 4.365 4.949 0.398 1.00 90.12 87 VAL A O 1
ATOM 742 N N . PRO A 1 88 ? 4.188 6.837 1.619 1.00 88.25 88 PRO A N 1
ATOM 743 C CA . PRO A 1 88 ? 5.626 6.960 1.821 1.00 88.25 88 PRO A CA 1
ATOM 744 C C . PRO A 1 88 ? 6.152 5.797 2.665 1.00 88.25 88 PRO A C 1
ATOM 746 O O . PRO A 1 88 ? 5.433 5.240 3.494 1.00 88.25 88 PRO A O 1
ATOM 749 N N . GLU A 1 89 ? 7.429 5.459 2.500 1.00 86.50 89 GLU A N 1
ATOM 750 C CA . GLU A 1 89 ? 8.064 4.305 3.150 1.00 86.50 89 GLU A CA 1
ATOM 751 C C . GLU A 1 89 ? 7.877 4.269 4.679 1.00 86.50 89 GLU A C 1
ATOM 753 O O . GLU A 1 89 ? 7.565 3.225 5.261 1.00 86.50 89 GLU A O 1
ATOM 758 N N . SER A 1 90 ? 7.970 5.432 5.330 1.00 82.56 90 SER A N 1
ATOM 759 C CA . SER A 1 90 ? 7.769 5.580 6.776 1.00 82.56 90 SER A CA 1
ATOM 760 C C . SER A 1 90 ? 6.350 5.234 7.245 1.00 82.56 90 SER A C 1
ATOM 762 O O . SER A 1 90 ? 6.168 4.850 8.399 1.00 82.56 90 SER A O 1
ATOM 764 N N . ALA A 1 91 ? 5.358 5.341 6.359 1.00 82.69 91 ALA A N 1
ATOM 765 C CA . ALA A 1 91 ? 3.947 5.080 6.632 1.00 82.69 91 ALA A CA 1
ATOM 766 C C . ALA A 1 91 ? 3.459 3.736 6.066 1.00 82.69 91 ALA A C 1
ATOM 768 O O . ALA A 1 91 ? 2.273 3.421 6.171 1.00 82.69 91 ALA A O 1
ATOM 769 N N . ARG A 1 92 ? 4.343 2.919 5.477 1.00 85.06 92 ARG A N 1
ATOM 770 C CA . ARG A 1 92 ? 3.982 1.572 5.018 1.00 85.06 92 ARG A CA 1
ATOM 771 C C . ARG A 1 92 ? 3.601 0.696 6.209 1.00 85.06 92 ARG A C 1
ATOM 773 O O . ARG A 1 92 ? 4.183 0.791 7.291 1.00 85.06 92 ARG A O 1
ATOM 780 N N . TRP A 1 93 ? 2.627 -0.189 6.004 1.00 77.12 93 TRP A N 1
ATOM 781 C CA . TRP A 1 93 ? 2.047 -1.016 7.067 1.00 77.12 93 TRP A CA 1
ATOM 782 C C . TRP A 1 93 ? 3.085 -1.826 7.855 1.00 77.12 93 TRP A C 1
ATOM 784 O O . TRP A 1 93 ? 2.967 -1.966 9.072 1.00 77.12 93 TRP A O 1
ATOM 794 N N . GLU A 1 94 ? 4.126 -2.331 7.191 1.00 78.06 94 GLU A N 1
ATOM 795 C CA . GLU A 1 94 ? 5.220 -3.052 7.848 1.00 78.06 94 GLU A CA 1
ATOM 796 C C . GLU A 1 94 ? 6.006 -2.156 8.809 1.00 78.06 94 GLU A C 1
ATOM 798 O O . GLU A 1 94 ? 6.258 -2.550 9.950 1.00 78.06 94 GLU A O 1
ATOM 803 N N . THR A 1 95 ? 6.313 -0.925 8.395 1.00 79.94 95 THR A N 1
ATOM 804 C CA . THR A 1 95 ? 6.973 0.086 9.227 1.00 79.94 95 THR A CA 1
ATOM 805 C C . THR A 1 95 ? 6.123 0.420 10.450 1.00 79.94 95 THR A C 1
ATOM 807 O O . THR A 1 95 ? 6.616 0.354 11.578 1.00 79.94 95 THR A O 1
ATOM 810 N N . ILE A 1 96 ? 4.825 0.675 10.253 1.00 75.75 96 ILE A N 1
ATOM 811 C CA . ILE A 1 96 ? 3.878 0.968 11.341 1.00 75.75 96 ILE A CA 1
ATOM 812 C C . ILE A 1 96 ? 3.780 -0.220 12.308 1.00 75.75 96 ILE A C 1
ATOM 814 O O . ILE A 1 96 ? 3.858 -0.050 13.526 1.00 75.75 96 ILE A O 1
ATOM 818 N N . ARG A 1 97 ? 3.670 -1.448 11.788 1.00 75.19 97 ARG A N 1
ATOM 819 C CA . ARG A 1 97 ? 3.625 -2.679 12.592 1.00 75.19 97 ARG A CA 1
ATOM 820 C C . ARG A 1 97 ? 4.909 -2.881 13.401 1.00 75.19 97 ARG A C 1
ATOM 822 O O . ARG A 1 97 ? 4.837 -3.310 14.554 1.00 75.19 97 ARG A O 1
ATOM 829 N N . ASN A 1 98 ? 6.069 -2.601 12.814 1.00 76.12 98 ASN A N 1
ATOM 830 C CA . ASN A 1 98 ? 7.363 -2.736 13.481 1.00 76.12 98 ASN A CA 1
ATOM 831 C C . ASN A 1 98 ? 7.542 -1.679 14.579 1.00 76.12 98 ASN A C 1
ATOM 833 O O . ASN A 1 98 ? 8.040 -1.994 15.661 1.00 76.12 98 ASN A O 1
ATOM 837 N N . GLN A 1 99 ? 7.074 -0.452 14.343 1.00 72.62 99 GLN A N 1
ATOM 838 C CA . GLN A 1 99 ? 7.086 0.626 15.334 1.00 72.62 99 GLN A CA 1
ATOM 839 C C . GLN A 1 99 ? 6.080 0.401 16.470 1.00 72.62 99 GLN A C 1
ATOM 841 O O . GLN A 1 99 ? 6.391 0.712 17.616 1.00 72.62 99 GLN A O 1
ATOM 846 N N . ALA A 1 100 ? 4.928 -0.224 16.208 1.00 63.09 100 ALA A N 1
ATOM 847 C CA . ALA A 1 100 ? 3.917 -0.519 17.230 1.00 63.09 100 ALA A CA 1
ATOM 848 C C . ALA A 1 100 ? 4.424 -1.433 18.366 1.00 63.09 100 ALA A C 1
ATOM 850 O O . ALA A 1 100 ? 3.846 -1.456 19.451 1.00 63.09 100 ALA A O 1
ATOM 851 N N . LYS A 1 101 ? 5.508 -2.187 18.136 1.00 59.28 101 LYS A N 1
ATOM 852 C CA . LYS A 1 101 ? 6.154 -3.033 19.155 1.00 59.28 101 LYS A CA 1
ATOM 853 C C . LYS A 1 101 ? 7.153 -2.274 20.031 1.00 59.28 101 LYS A C 1
ATOM 855 O O . LYS A 1 101 ? 7.612 -2.831 21.027 1.00 59.28 101 LYS A O 1
ATOM 860 N N . GLN A 1 102 ? 7.528 -1.046 19.668 1.00 57.59 102 GLN A N 1
ATOM 861 C CA . GLN A 1 102 ? 8.528 -0.288 20.410 1.00 57.59 102 GLN A CA 1
ATOM 862 C C . GLN A 1 102 ? 7.898 0.375 21.643 1.00 57.59 102 GLN A C 1
ATOM 864 O O . GLN A 1 102 ? 6.978 1.182 21.507 1.00 57.59 102 GLN A O 1
ATOM 869 N N . PRO A 1 103 ? 8.410 0.116 22.859 1.00 52.59 103 PRO A N 1
ATOM 870 C CA . PRO A 1 103 ? 7.989 0.807 24.070 1.00 52.59 103 PRO A CA 1
ATOM 871 C C . PRO A 1 103 ? 8.673 2.183 24.161 1.00 52.59 103 PRO A C 1
ATOM 873 O O . PRO A 1 103 ? 9.355 2.495 25.136 1.00 52.59 103 PRO A O 1
ATOM 876 N N . THR A 1 104 ? 8.530 3.018 23.137 1.00 50.75 104 THR A N 1
ATOM 877 C CA . THR A 1 104 ? 9.021 4.402 23.147 1.00 50.75 104 THR A CA 1
ATOM 878 C C . THR A 1 104 ? 7.844 5.271 23.585 1.00 50.75 104 THR A C 1
ATOM 880 O O . THR A 1 104 ? 7.056 5.707 22.762 1.00 50.75 104 THR A O 1
ATOM 883 N N . ASN A 1 105 ? 7.571 5.423 24.889 1.00 46.97 105 ASN A N 1
ATOM 884 C CA . ASN A 1 105 ? 8.105 6.562 25.639 1.00 46.97 105 ASN A CA 1
ATOM 885 C C . ASN A 1 105 ? 7.985 6.440 27.190 1.00 46.97 105 ASN A C 1
ATOM 887 O O . ASN A 1 105 ? 7.551 7.382 27.838 1.00 46.97 105 ASN A O 1
ATOM 891 N N . ARG A 1 106 ? 8.417 5.355 27.854 1.00 43.53 106 ARG A N 1
ATOM 892 C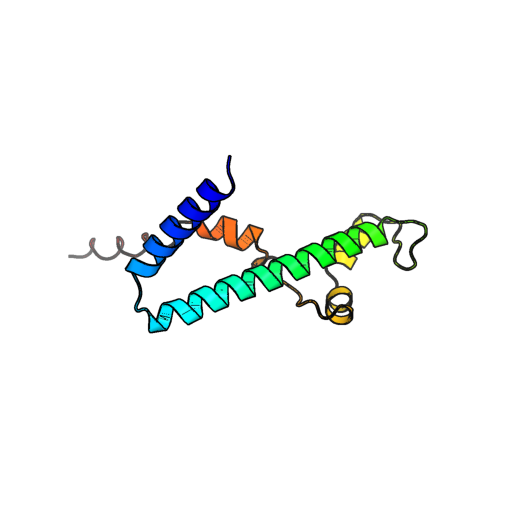 CA . ARG A 1 106 ? 8.547 5.345 29.345 1.00 43.53 106 ARG A CA 1
ATOM 893 C C . ARG A 1 106 ? 9.964 5.628 29.866 1.00 43.53 106 ARG A C 1
ATOM 895 O O . ARG A 1 106 ? 10.301 5.246 30.986 1.00 43.53 106 ARG A O 1
ATOM 902 N N . ARG A 1 107 ? 10.836 6.252 29.064 1.00 49.53 107 ARG A N 1
ATOM 903 C CA . ARG A 1 107 ? 12.243 6.489 29.454 1.00 49.53 107 ARG A CA 1
ATOM 904 C C . ARG A 1 107 ? 12.551 7.921 29.910 1.00 49.53 107 ARG A C 1
ATOM 906 O O . ARG A 1 107 ? 13.539 8.101 30.610 1.00 49.53 107 ARG A O 1
ATOM 913 N N . TRP A 1 108 ? 11.697 8.907 29.621 1.00 48.41 108 TRP A N 1
ATOM 914 C CA . TRP A 1 108 ? 11.905 10.297 30.064 1.00 48.41 108 TRP A CA 1
ATOM 915 C C . TRP A 1 108 ? 11.404 10.578 31.496 1.00 48.41 108 TRP A C 1
ATOM 917 O O . TRP A 1 108 ? 11.883 11.506 32.137 1.00 48.41 108 TRP A O 1
ATOM 927 N N . ALA A 1 109 ? 10.541 9.728 32.063 1.00 48.47 109 ALA A N 1
ATOM 928 C CA . ALA A 1 109 ? 9.990 9.911 33.414 1.00 48.47 109 ALA A CA 1
ATOM 929 C C . ALA A 1 109 ? 10.929 9.509 34.577 1.00 48.47 109 ALA A C 1
ATOM 931 O O . ALA A 1 109 ? 10.537 9.614 35.732 1.00 48.47 109 ALA A O 1
ATOM 932 N N . ARG A 1 110 ? 12.161 9.042 34.311 1.00 52.62 110 ARG A N 1
ATOM 933 C CA . ARG A 1 110 ? 13.133 8.662 35.365 1.00 52.62 110 ARG A CA 1
ATOM 934 C C . ARG A 1 110 ? 14.314 9.621 35.528 1.00 52.62 110 ARG A C 1
ATOM 936 O O . ARG A 1 110 ? 15.151 9.391 36.389 1.00 52.62 110 ARG A O 1
ATOM 943 N N . SER A 1 111 ? 14.383 10.691 34.733 1.00 53.78 111 SER A N 1
ATOM 944 C CA . SER A 1 111 ? 15.479 11.671 34.803 1.00 53.78 111 SER A CA 1
ATOM 945 C C . SER A 1 111 ? 15.207 12.850 35.752 1.00 53.78 111 SER A C 1
ATOM 947 O O . SER A 1 111 ? 16.088 13.687 35.918 1.00 53.78 111 SER A O 1
ATOM 949 N N . LEU A 1 112 ? 14.016 12.949 36.357 1.00 54.16 112 LEU A N 1
ATOM 950 C CA . LEU A 1 112 ? 13.621 14.098 37.191 1.00 54.16 112 LEU A CA 1
ATOM 951 C C . LEU A 1 112 ? 13.542 13.802 38.700 1.00 54.16 112 LEU A C 1
ATOM 953 O O . LEU A 1 112 ? 13.163 14.678 39.464 1.00 54.16 112 LEU A O 1
ATOM 957 N N . THR A 1 113 ? 13.931 12.607 39.152 1.00 55.56 113 THR A N 1
ATOM 958 C CA . THR A 1 113 ? 13.939 12.233 40.585 1.00 55.56 113 THR A CA 1
ATOM 959 C C . THR A 1 113 ? 15.337 12.147 41.204 1.00 55.56 113 THR A C 1
ATOM 961 O O . THR A 1 113 ? 15.476 11.625 42.301 1.00 55.56 113 THR A O 1
ATOM 964 N N . THR A 1 114 ? 16.376 12.657 40.534 1.00 53.09 114 THR A N 1
ATOM 965 C CA . THR A 1 114 ? 17.761 12.650 41.059 1.00 53.09 114 THR A CA 1
ATOM 966 C C . THR A 1 114 ? 18.296 14.038 41.418 1.00 53.09 114 THR A C 1
ATOM 968 O O . THR A 1 114 ? 19.503 14.219 41.546 1.00 53.09 114 THR A O 1
ATOM 971 N N . LEU A 1 115 ? 17.412 15.024 41.577 1.00 50.22 115 LEU A N 1
ATOM 972 C CA . LEU A 1 115 ? 17.756 16.359 42.071 1.00 50.22 115 LEU A CA 1
ATOM 973 C C . LEU A 1 115 ? 16.706 16.843 43.076 1.00 50.22 115 LEU A C 1
ATOM 975 O O . LEU A 1 115 ? 16.035 17.824 42.794 1.00 50.22 115 LEU A O 1
ATOM 979 N N . TRP A 1 116 ? 16.548 16.113 44.184 1.00 50.28 116 TRP A N 1
ATOM 980 C CA . TRP A 1 116 ? 16.284 16.589 45.553 1.00 50.28 116 TRP A CA 1
ATOM 981 C C . TRP A 1 116 ? 16.685 15.470 46.516 1.00 50.28 116 TRP A C 1
ATOM 983 O O . TRP A 1 116 ? 16.327 14.306 46.222 1.00 50.28 116 TRP A O 1
#

pLDDT: mean 79.81, std 15.26, range [43.53, 96.38]